Protein AF-A0A4V2NHD1-F1 (afdb_monomer)

Structure (mmCIF, N/CA/C/O backbone):
data_AF-A0A4V2NHD1-F1
#
_entry.id   AF-A0A4V2NHD1-F1
#
loop_
_atom_site.group_PDB
_atom_site.i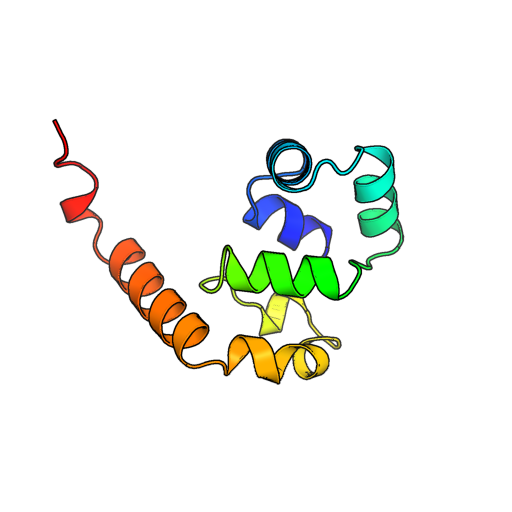d
_atom_site.type_symbol
_atom_site.label_atom_id
_atom_site.label_alt_id
_atom_site.label_comp_id
_atom_site.label_asym_id
_atom_site.label_entity_id
_atom_site.label_seq_id
_atom_site.pdbx_PDB_ins_code
_atom_site.Cartn_x
_atom_site.Cartn_y
_atom_site.Cartn_z
_atom_site.occupancy
_atom_site.B_iso_or_equiv
_atom_site.auth_seq_id
_atom_site.auth_comp_id
_atom_site.auth_asym_id
_atom_site.auth_atom_id
_atom_site.pdbx_PDB_model_num
ATOM 1 N N . MET A 1 1 ? -2.124 -11.207 -5.284 1.00 93.50 1 MET A N 1
ATOM 2 C CA . MET A 1 1 ? -1.986 -9.747 -5.056 1.00 93.50 1 MET A CA 1
ATOM 3 C C . MET A 1 1 ? -2.172 -8.980 -6.363 1.00 93.50 1 MET A C 1
ATOM 5 O O . MET A 1 1 ? -1.776 -9.485 -7.407 1.00 93.50 1 MET A O 1
ATOM 9 N N . LYS A 1 2 ? -2.769 -7.784 -6.312 1.00 97.12 2 LYS A N 1
AT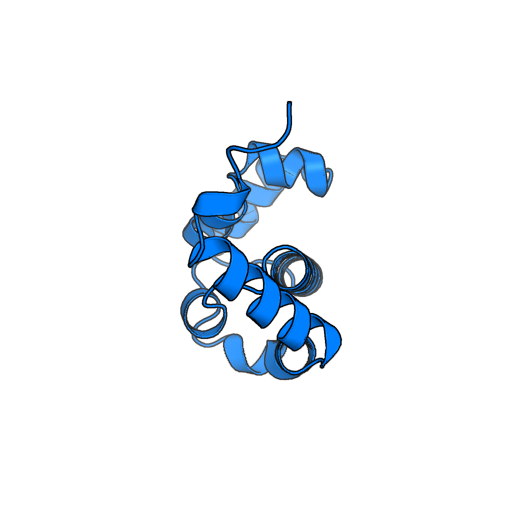OM 10 C CA . LYS A 1 2 ? -3.064 -6.913 -7.465 1.00 97.12 2 LYS A CA 1
ATOM 11 C C . LYS A 1 2 ? -2.208 -5.642 -7.417 1.00 97.12 2 LYS A C 1
ATOM 13 O O . LYS A 1 2 ? -2.693 -4.567 -7.084 1.00 97.12 2 LYS A O 1
ATOM 18 N N . VAL A 1 3 ? -0.907 -5.760 -7.697 1.00 97.69 3 VAL A N 1
ATOM 19 C CA . VAL A 1 3 ? 0.070 -4.681 -7.423 1.00 97.69 3 VAL A CA 1
ATOM 20 C C . VAL A 1 3 ? -0.219 -3.379 -8.171 1.00 97.69 3 VAL A C 1
ATOM 22 O O . VAL A 1 3 ? -0.134 -2.309 -7.574 1.00 97.69 3 VAL A O 1
ATOM 25 N N . LEU A 1 4 ? -0.570 -3.453 -9.457 1.00 97.69 4 LEU A N 1
ATOM 26 C CA . LEU A 1 4 ? -0.881 -2.252 -10.239 1.00 97.69 4 LEU A CA 1
ATOM 27 C C . LEU A 1 4 ? -2.108 -1.522 -9.685 1.00 97.69 4 LEU A C 1
ATOM 29 O O . LEU A 1 4 ? -2.064 -0.312 -9.511 1.00 97.69 4 LEU A O 1
ATOM 33 N N . GLU A 1 5 ? -3.156 -2.263 -9.331 1.00 98.12 5 GLU A N 1
ATOM 34 C CA . GLU A 1 5 ? -4.373 -1.697 -8.747 1.00 98.12 5 GLU A CA 1
ATOM 35 C C . GLU A 1 5 ? -4.108 -1.068 -7.375 1.00 98.12 5 GLU A C 1
ATOM 37 O O . GLU A 1 5 ? -4.569 0.039 -7.107 1.00 98.12 5 GLU A O 1
ATOM 42 N N . ILE A 1 6 ? -3.284 -1.712 -6.538 1.00 98.00 6 ILE A N 1
ATOM 43 C CA . ILE A 1 6 ? -2.816 -1.121 -5.277 1.00 98.00 6 ILE A CA 1
ATOM 44 C C . ILE A 1 6 ? -2.124 0.219 -5.548 1.00 98.00 6 ILE A C 1
ATOM 46 O O . ILE A 1 6 ? -2.401 1.193 -4.856 1.00 98.00 6 ILE A O 1
ATOM 50 N N 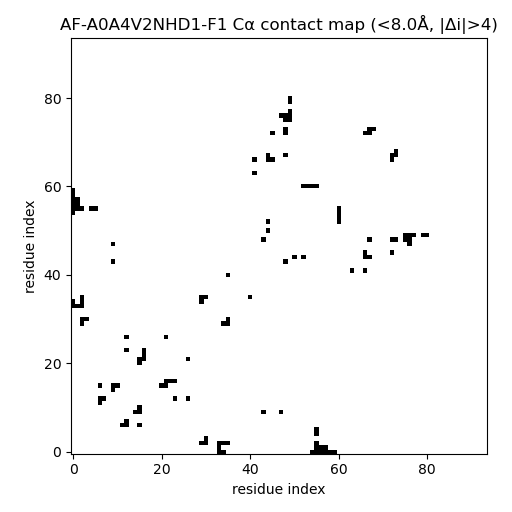. PHE A 1 7 ? -1.241 0.301 -6.548 1.00 97.88 7 PHE A N 1
ATOM 51 C CA . PHE A 1 7 ? -0.541 1.551 -6.845 1.00 97.88 7 PHE A CA 1
ATOM 52 C C . PHE A 1 7 ? -1.479 2.669 -7.287 1.00 97.88 7 PHE A C 1
ATOM 54 O O . PHE A 1 7 ? -1.335 3.787 -6.797 1.00 97.88 7 PHE A O 1
ATOM 61 N N . GLU A 1 8 ? -2.446 2.375 -8.154 1.00 97.94 8 GLU A N 1
ATOM 62 C CA . GLU A 1 8 ? -3.439 3.361 -8.586 1.00 97.94 8 GLU A CA 1
ATOM 63 C C . GLU A 1 8 ? -4.295 3.847 -7.410 1.00 97.94 8 GLU A C 1
ATOM 65 O O . GLU A 1 8 ? -4.392 5.051 -7.171 1.00 97.94 8 GLU A O 1
ATOM 70 N N . LEU A 1 9 ? -4.820 2.930 -6.590 1.00 97.31 9 LEU A N 1
ATOM 71 C CA . LEU A 1 9 ? -5.646 3.275 -5.427 1.00 97.31 9 LEU A CA 1
ATOM 72 C C . LEU A 1 9 ? -4.882 4.073 -4.363 1.00 97.31 9 LEU A C 1
ATOM 74 O O . LEU A 1 9 ? -5.471 4.912 -3.679 1.00 97.31 9 LEU A O 1
ATOM 78 N N . MET A 1 10 ? -3.569 3.867 -4.245 1.00 96.38 10 MET A N 1
ATOM 79 C CA . MET A 1 10 ? -2.704 4.658 -3.368 1.00 96.38 10 MET A CA 1
ATOM 80 C C . MET A 1 10 ? -2.459 6.091 -3.870 1.00 96.38 10 MET A C 1
ATOM 82 O O . MET A 1 10 ? -1.905 6.880 -3.113 1.00 96.38 10 MET A O 1
ATOM 86 N N . GLY A 1 11 ? -2.876 6.452 -5.089 1.00 95.44 11 GLY A N 1
ATOM 87 C CA . GLY A 1 11 ? -2.632 7.768 -5.701 1.00 95.44 11 GLY A CA 1
ATOM 88 C C . GLY A 1 11 ? -1.600 7.749 -6.836 1.00 95.44 11 GLY A C 1
ATOM 89 O O . GLY A 1 11 ? -1.076 8.795 -7.223 1.00 95.44 11 GLY A O 1
ATOM 90 N N . GLY A 1 12 ? -1.278 6.562 -7.353 1.00 96.56 12 GLY A N 1
ATOM 91 C CA . GLY A 1 12 ? -0.354 6.351 -8.459 1.00 96.56 12 GLY A CA 1
ATOM 92 C C . GLY A 1 12 ? 1.119 6.300 -8.045 1.00 96.56 12 GLY A C 1
ATOM 93 O O . GLY A 1 12 ? 1.527 6.647 -6.931 1.00 96.56 12 GLY A O 1
ATOM 94 N N . ARG A 1 13 ? 1.967 5.887 -8.995 1.00 96.31 13 ARG A N 1
ATOM 95 C CA . ARG A 1 13 ? 3.422 5.769 -8.786 1.00 96.31 13 ARG A CA 1
ATOM 96 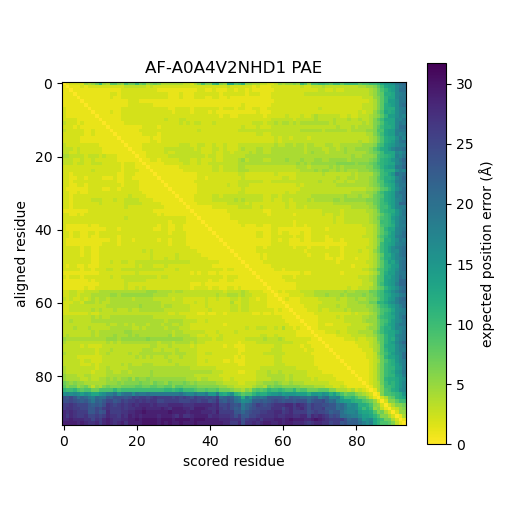C C . ARG A 1 13 ? 4.078 7.075 -8.312 1.00 96.31 13 ARG A C 1
ATOM 98 O O . ARG A 1 13 ? 4.848 6.990 -7.360 1.00 96.31 13 ARG A O 1
ATOM 105 N N . PRO A 1 14 ? 3.782 8.271 -8.869 1.00 96.62 14 PRO A N 1
ATOM 106 C CA . PRO A 1 14 ? 4.419 9.510 -8.413 1.00 96.62 14 PRO A CA 1
ATOM 107 C C . PRO A 1 14 ? 4.124 9.838 -6.946 1.00 96.62 14 PRO A C 1
ATOM 109 O O . PRO A 1 14 ? 4.985 10.357 -6.237 1.00 96.62 14 PRO A O 1
ATOM 112 N N . TYR A 1 15 ? 2.916 9.530 -6.470 1.00 96.31 15 TYR A N 1
ATOM 113 C CA . TYR A 1 15 ? 2.568 9.711 -5.065 1.00 96.31 15 TYR A CA 1
ATOM 114 C C . TYR A 1 15 ? 3.342 8.739 -4.173 1.00 96.31 15 TYR A C 1
ATOM 116 O O . TYR A 1 15 ? 3.975 9.167 -3.211 1.00 96.31 15 TYR A O 1
ATOM 124 N N . ILE A 1 16 ? 3.378 7.454 -4.540 1.00 96.94 16 ILE A N 1
ATOM 125 C CA . ILE A 1 16 ? 4.129 6.440 -3.789 1.00 96.94 16 ILE A CA 1
ATOM 126 C C . ILE A 1 16 ? 5.614 6.797 -3.722 1.00 96.94 16 ILE A C 1
ATOM 128 O O . ILE A 1 16 ? 6.208 6.696 -2.652 1.00 96.94 16 ILE A O 1
ATOM 132 N N . MET A 1 17 ? 6.216 7.247 -4.825 1.00 97.06 17 MET A N 1
ATOM 133 C CA . MET A 1 17 ? 7.619 7.670 -4.842 1.00 97.06 17 MET A CA 1
ATOM 134 C C . MET A 1 17 ? 7.870 8.815 -3.855 1.00 97.06 17 MET A C 1
ATOM 136 O O . MET A 1 17 ? 8.790 8.721 -3.053 1.00 97.06 17 MET A O 1
ATOM 140 N N . ARG A 1 18 ? 7.018 9.851 -3.839 1.00 95.88 18 ARG A N 1
ATOM 141 C CA . ARG A 1 18 ? 7.138 10.965 -2.877 1.00 95.88 18 ARG A CA 1
ATOM 142 C C . ARG A 1 18 ? 6.988 10.519 -1.423 1.00 95.88 18 ARG A C 1
ATOM 144 O O . ARG A 1 18 ? 7.660 11.050 -0.551 1.00 95.88 18 ARG A O 1
ATOM 151 N N . LEU A 1 19 ? 6.105 9.558 -1.170 1.00 94.12 19 LEU A N 1
ATOM 152 C CA . LEU A 1 19 ? 5.817 9.042 0.166 1.00 94.12 19 LEU A CA 1
ATOM 153 C C . LEU A 1 19 ? 6.929 8.133 0.716 1.00 94.12 19 LEU A C 1
ATOM 155 O O . LEU A 1 19 ? 7.138 8.074 1.923 1.00 94.12 19 LEU A O 1
ATOM 159 N N . THR A 1 20 ? 7.587 7.370 -0.157 1.00 93.38 20 THR A N 1
ATOM 160 C CA . THR A 1 20 ? 8.452 6.240 0.233 1.00 93.38 20 THR A CA 1
ATOM 161 C C . THR A 1 20 ? 9.915 6.408 -0.165 1.00 93.38 20 THR A C 1
ATOM 163 O O . THR A 1 20 ? 10.730 5.557 0.182 1.00 93.38 20 THR A O 1
ATOM 166 N N . ASP A 1 21 ? 10.230 7.454 -0.932 1.00 94.75 21 ASP A N 1
ATOM 167 C CA . ASP A 1 21 ? 11.522 7.685 -1.593 1.00 94.75 21 ASP A CA 1
ATOM 168 C C . ASP A 1 21 ? 11.981 6.514 -2.493 1.00 94.75 21 ASP A C 1
ATOM 170 O O . ASP A 1 21 ? 13.147 6.359 -2.857 1.00 94.75 21 ASP A O 1
ATOM 174 N N . LEU A 1 22 ? 11.045 5.642 -2.887 1.00 94.88 22 LEU A N 1
ATOM 175 C CA . LEU A 1 22 ? 11.328 4.557 -3.815 1.00 94.88 22 LEU A CA 1
ATOM 176 C C . LEU A 1 22 ? 11.548 5.110 -5.221 1.00 94.88 22 LEU A C 1
ATOM 178 O O . LEU A 1 22 ? 10.761 5.896 -5.744 1.00 94.88 22 LEU A O 1
ATOM 182 N N . GLN A 1 23 ? 12.576 4.605 -5.894 1.00 96.81 23 GLN A N 1
ATOM 183 C CA . GLN A 1 23 ? 12.812 4.914 -7.300 1.00 96.81 23 GLN A CA 1
ATOM 184 C C . GLN A 1 23 ? 11.791 4.219 -8.214 1.00 96.81 23 GLN A C 1
ATOM 186 O O . GLN A 1 23 ? 11.340 3.101 -7.944 1.00 96.81 23 GLN A O 1
ATOM 191 N N . ALA A 1 24 ? 11.506 4.825 -9.371 1.00 96.12 24 ALA A N 1
ATOM 192 C CA . ALA A 1 24 ? 10.574 4.280 -10.362 1.00 96.12 24 ALA A CA 1
ATOM 193 C C . ALA A 1 24 ? 10.932 2.845 -10.797 1.00 96.12 24 ALA A C 1
ATOM 195 O O . ALA A 1 24 ? 10.049 1.998 -10.926 1.00 96.12 24 ALA A O 1
ATOM 196 N N . ALA A 1 25 ? 12.227 2.539 -10.947 1.00 97.12 25 ALA A N 1
ATOM 197 C CA . ALA A 1 25 ? 12.706 1.197 -11.282 1.00 97.12 25 ALA A CA 1
ATOM 198 C C . ALA A 1 25 ? 12.280 0.145 -10.244 1.00 97.12 25 ALA A C 1
ATOM 200 O O . ALA A 1 25 ? 11.922 -0.980 -10.596 1.00 97.12 25 ALA A O 1
ATOM 201 N N . ARG A 1 26 ? 12.259 0.517 -8.958 1.00 97.19 26 ARG A N 1
ATOM 202 C CA . ARG A 1 26 ? 11.864 -0.374 -7.866 1.00 97.19 26 ARG A CA 1
ATOM 203 C C . ARG A 1 26 ? 10.364 -0.665 -7.892 1.00 97.19 26 ARG A C 1
ATOM 205 O O . ARG A 1 26 ? 9.984 -1.820 -7.714 1.00 97.19 26 ARG A O 1
ATOM 212 N N . LEU A 1 27 ? 9.532 0.337 -8.177 1.00 96.88 27 LEU A N 1
ATOM 213 C CA . LEU A 1 27 ? 8.087 0.149 -8.358 1.00 96.88 27 LEU A CA 1
ATOM 214 C C . LEU A 1 27 ? 7.773 -0.682 -9.607 1.00 96.88 27 LEU A C 1
ATOM 216 O O . LEU A 1 27 ? 6.936 -1.580 -9.550 1.00 96.88 27 LEU A O 1
ATOM 220 N N . SER A 1 28 ? 8.486 -0.449 -10.712 1.00 97.38 28 SER A N 1
ATOM 221 C CA . SER A 1 28 ? 8.371 -1.277 -11.917 1.00 97.38 28 SER A CA 1
ATOM 222 C C . SER A 1 28 ? 8.714 -2.737 -11.627 1.00 97.38 28 SER A C 1
ATOM 224 O O . SER A 1 28 ? 7.966 -3.624 -12.021 1.00 97.38 28 SER A O 1
ATOM 226 N N . LEU A 1 29 ? 9.780 -3.002 -10.864 1.00 97.81 29 LEU A N 1
ATOM 227 C CA . LEU A 1 29 ? 10.143 -4.361 -10.464 1.00 97.81 29 LEU A CA 1
ATOM 228 C C . LEU A 1 29 ? 9.054 -5.034 -9.612 1.00 97.81 29 LEU A C 1
ATOM 230 O O . LEU A 1 29 ? 8.763 -6.208 -9.829 1.00 97.81 29 LEU A O 1
ATOM 234 N N . MET A 1 30 ? 8.453 -4.310 -8.661 1.00 97.44 30 MET A N 1
ATOM 235 C CA . MET A 1 30 ? 7.342 -4.826 -7.845 1.00 97.44 30 MET A CA 1
ATOM 236 C C . MET A 1 30 ? 6.132 -5.191 -8.708 1.00 97.44 30 MET A C 1
ATOM 238 O O . MET A 1 30 ? 5.551 -6.260 -8.528 1.00 97.44 30 MET A O 1
ATOM 242 N N . ALA A 1 31 ? 5.785 -4.329 -9.668 1.00 96.88 31 ALA A N 1
ATOM 243 C CA . ALA A 1 31 ? 4.686 -4.566 -10.596 1.00 96.88 31 ALA A CA 1
ATOM 244 C C . ALA A 1 31 ? 4.948 -5.786 -11.489 1.00 96.88 31 ALA A C 1
ATOM 246 O O . ALA A 1 31 ? 4.109 -6.679 -11.557 1.00 96.88 31 ALA A O 1
ATOM 247 N N . THR A 1 32 ? 6.132 -5.877 -12.103 1.00 97.19 32 THR A N 1
ATOM 248 C CA . THR A 1 32 ? 6.503 -7.007 -12.970 1.00 97.19 32 THR A CA 1
ATOM 249 C C . THR A 1 32 ? 6.549 -8.330 -12.207 1.00 97.19 32 THR A C 1
AT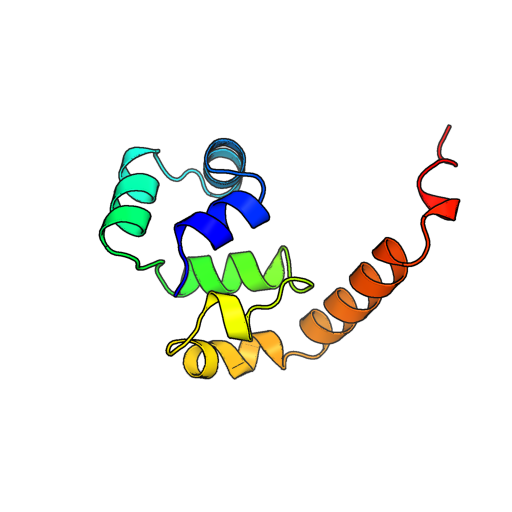OM 251 O O . THR A 1 32 ? 6.132 -9.356 -12.732 1.00 97.19 32 THR A O 1
ATOM 254 N N . LYS A 1 33 ? 7.029 -8.326 -10.957 1.00 96.62 33 LYS A N 1
ATOM 255 C CA . LYS A 1 33 ? 7.057 -9.526 -10.103 1.00 96.62 33 LYS A CA 1
ATOM 256 C C . LYS A 1 33 ? 5.722 -9.828 -9.421 1.00 96.62 33 LYS A C 1
ATOM 258 O O . LYS A 1 33 ? 5.641 -10.807 -8.686 1.00 96.62 33 LYS A O 1
ATOM 263 N N . ASN A 1 34 ? 4.715 -8.977 -9.617 1.00 95.88 34 ASN A N 1
ATOM 264 C CA . ASN A 1 34 ? 3.446 -8.995 -8.898 1.00 95.88 34 ASN A CA 1
ATOM 265 C C . ASN A 1 34 ? 3.617 -9.175 -7.374 1.00 95.88 34 ASN A C 1
ATOM 267 O O . ASN A 1 34 ? 2.890 -9.930 -6.727 1.00 95.88 34 ASN A O 1
ATOM 271 N N . HIS A 1 35 ? 4.620 -8.501 -6.806 1.00 96.44 35 HIS A N 1
ATOM 272 C CA . HIS A 1 35 ? 4.996 -8.648 -5.406 1.00 96.44 35 HIS A CA 1
ATOM 273 C C . HIS A 1 35 ? 5.432 -7.317 -4.791 1.00 96.44 35 HIS A C 1
ATOM 275 O O . HIS A 1 35 ? 6.378 -6.678 -5.259 1.00 96.44 35 HIS A O 1
ATOM 281 N N . ILE A 1 36 ? 4.785 -6.944 -3.686 1.00 97.19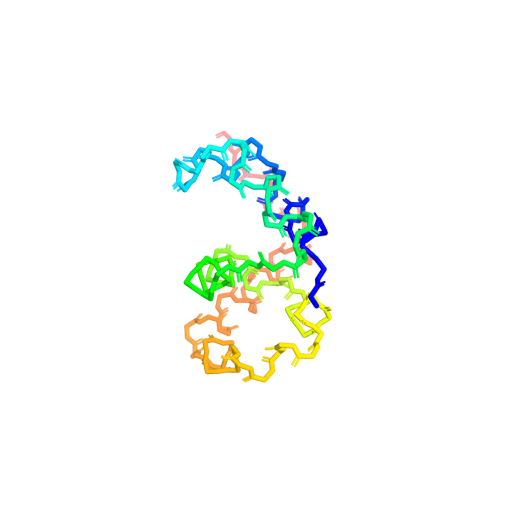 36 ILE A N 1
ATOM 282 C CA . ILE A 1 36 ? 5.183 -5.828 -2.826 1.00 97.19 36 ILE A CA 1
ATOM 283 C C . ILE A 1 36 ? 5.774 -6.413 -1.531 1.00 97.19 36 ILE A C 1
ATOM 285 O O . ILE A 1 36 ? 5.122 -7.240 -0.890 1.00 97.19 36 ILE A O 1
ATOM 289 N N . PRO A 1 37 ? 6.974 -5.982 -1.100 1.00 96.69 37 PRO A N 1
ATOM 290 C CA . PRO A 1 37 ? 7.535 -6.384 0.185 1.00 96.69 37 PRO A CA 1
ATOM 291 C C . PRO A 1 37 ? 6.591 -6.079 1.355 1.00 96.69 37 PRO A C 1
ATOM 293 O O . PRO A 1 37 ? 6.004 -5.000 1.426 1.00 96.69 37 PRO A O 1
ATOM 296 N N . SER A 1 38 ? 6.494 -6.999 2.316 1.00 96.75 38 SER A N 1
ATOM 297 C CA . SER A 1 38 ? 5.478 -6.958 3.378 1.00 96.75 38 SER A CA 1
ATOM 298 C C . SER A 1 38 ? 5.457 -5.670 4.207 1.00 96.75 38 SER A C 1
ATOM 300 O O . SER A 1 38 ? 4.393 -5.258 4.659 1.00 96.75 38 SER A O 1
ATOM 302 N N . HIS A 1 39 ? 6.603 -5.015 4.411 1.00 96.12 39 HIS A N 1
ATOM 303 C CA . HIS A 1 39 ? 6.657 -3.740 5.137 1.00 96.12 39 HIS A CA 1
ATOM 304 C C . HIS A 1 39 ? 5.933 -2.614 4.383 1.00 96.12 39 HIS A C 1
ATOM 306 O O . HIS A 1 39 ? 5.200 -1.851 5.007 1.00 96.12 39 HIS A O 1
ATOM 312 N N . TRP A 1 40 ? 6.048 -2.560 3.052 1.00 97.25 40 TRP A N 1
ATOM 313 C CA . TRP A 1 40 ? 5.306 -1.596 2.236 1.00 97.25 40 TRP A CA 1
ATOM 314 C C . TRP A 1 40 ? 3.813 -1.908 2.207 1.00 97.25 40 TRP A C 1
ATOM 316 O O . TRP A 1 40 ? 3.007 -0.995 2.320 1.00 97.25 40 TRP A O 1
ATOM 326 N N . VAL A 1 41 ? 3.432 -3.189 2.151 1.00 97.62 41 VAL A N 1
ATOM 327 C CA . VAL A 1 41 ? 2.017 -3.585 2.252 1.00 97.62 41 VAL A CA 1
ATOM 328 C C . VAL A 1 41 ? 1.412 -3.120 3.578 1.00 97.62 41 VAL A C 1
ATOM 330 O O . VAL A 1 41 ? 0.334 -2.534 3.589 1.00 97.62 41 VAL A O 1
ATOM 333 N N . ARG A 1 42 ? 2.118 -3.326 4.698 1.00 97.38 42 ARG A N 1
ATOM 334 C CA . ARG A 1 42 ? 1.676 -2.855 6.020 1.00 97.38 42 ARG A CA 1
ATOM 335 C C . ARG A 1 42 ? 1.525 -1.335 6.063 1.00 97.38 42 ARG A C 1
ATOM 337 O O . ARG A 1 42 ? 0.517 -0.852 6.571 1.00 97.38 42 ARG A O 1
ATOM 344 N N . LEU A 1 43 ? 2.482 -0.596 5.498 1.00 96.25 43 LEU A N 1
ATOM 345 C CA . LEU A 1 43 ? 2.384 0.858 5.390 1.00 96.25 43 LEU A CA 1
ATOM 346 C C . LEU A 1 43 ? 1.155 1.277 4.572 1.00 96.25 43 LEU A C 1
ATOM 348 O O . LEU A 1 43 ? 0.396 2.133 5.009 1.00 96.25 43 LEU A O 1
ATOM 352 N N . PHE A 1 44 ? 0.929 0.664 3.410 1.00 97.44 44 PHE A N 1
ATOM 353 C CA . PHE A 1 44 ? -0.208 1.006 2.556 1.00 97.44 44 PHE A CA 1
ATOM 354 C C . PHE A 1 44 ? -1.550 0.702 3.231 1.00 97.44 44 PHE A C 1
ATOM 356 O O . PHE A 1 44 ? -2.447 1.541 3.178 1.00 97.44 44 PHE A O 1
ATOM 363 N N . ILE A 1 45 ? -1.661 -0.423 3.950 1.00 97.38 45 ILE A N 1
ATOM 364 C CA . ILE A 1 45 ? -2.838 -0.731 4.778 1.00 97.38 45 ILE A CA 1
ATOM 365 C C . ILE A 1 45 ? -3.061 0.358 5.826 1.00 97.38 45 ILE A C 1
ATOM 367 O O . ILE A 1 45 ? -4.186 0.815 5.988 1.00 97.38 45 ILE A O 1
ATOM 371 N N . ALA A 1 46 ? -2.009 0.793 6.521 1.00 96.25 46 ALA A N 1
ATOM 372 C CA . ALA A 1 46 ? -2.130 1.839 7.533 1.00 96.25 46 ALA A CA 1
ATOM 373 C C . ALA A 1 46 ? -2.536 3.197 6.938 1.00 96.25 46 ALA A C 1
ATOM 375 O O . ALA A 1 46 ? -3.274 3.953 7.566 1.00 96.25 46 ALA A O 1
ATOM 376 N N . LEU A 1 47 ? -2.078 3.502 5.723 1.00 95.19 47 LEU A N 1
ATOM 377 C CA . LEU A 1 47 ? -2.358 4.768 5.052 1.00 95.19 47 LEU A CA 1
ATOM 378 C C . LEU A 1 47 ? -3.727 4.832 4.395 1.00 95.19 47 LEU A C 1
ATOM 380 O O . LEU A 1 47 ? -4.279 5.926 4.310 1.00 95.19 47 LEU A O 1
ATOM 384 N N . ARG A 1 48 ? -4.251 3.710 3.897 1.00 96.06 48 ARG A N 1
ATOM 385 C CA . ARG A 1 48 ? -5.547 3.612 3.207 1.00 96.06 48 ARG A CA 1
ATOM 386 C C . ARG A 1 48 ? -6.325 2.387 3.710 1.00 96.06 48 ARG A C 1
ATOM 388 O O . ARG A 1 48 ? -6.586 1.459 2.939 1.00 96.06 48 ARG A O 1
ATOM 395 N N . PRO A 1 49 ? -6.671 2.320 5.008 1.00 96.81 49 PRO A N 1
ATOM 396 C CA . PRO A 1 49 ? -7.321 1.147 5.587 1.00 96.81 49 PRO A CA 1
ATOM 397 C C . PRO A 1 49 ? -8.740 0.918 5.052 1.00 96.81 49 PRO A C 1
ATOM 399 O O . PRO A 1 49 ? -9.271 -0.181 5.192 1.00 96.81 49 PRO A O 1
ATOM 402 N N . GLU A 1 50 ? -9.343 1.926 4.419 1.00 95.88 50 GLU A N 1
ATOM 403 C CA . GLU A 1 50 ? -10.657 1.860 3.781 1.00 95.88 50 GLU A CA 1
ATOM 404 C C . GLU A 1 50 ? -10.720 0.996 2.514 1.00 95.88 50 GLU A C 1
ATOM 406 O O . GLU A 1 50 ? -11.803 0.533 2.159 1.00 95.88 50 GLU A O 1
ATOM 411 N N . LEU A 1 51 ? -9.586 0.712 1.864 1.00 96.25 51 LEU A N 1
ATOM 412 C CA . LEU A 1 51 ? -9.552 -0.137 0.670 1.00 96.25 51 LEU A CA 1
ATOM 413 C C . LEU A 1 51 ? -9.913 -1.600 0.987 1.00 96.25 51 LEU A C 1
ATOM 415 O O . LEU A 1 51 ? -9.686 -2.099 2.095 1.00 96.25 51 LEU A O 1
ATOM 419 N N . ASP A 1 52 ? -10.413 -2.334 -0.014 1.00 96.00 52 ASP A N 1
ATOM 420 C CA . ASP A 1 52 ? -10.657 -3.774 0.121 1.00 96.00 52 ASP A CA 1
ATOM 421 C C . ASP A 1 52 ? -9.356 -4.583 0.024 1.00 96.00 52 ASP A C 1
ATOM 423 O O . ASP A 1 52 ? -9.026 -5.226 -0.975 1.00 96.00 52 ASP A O 1
ATOM 427 N N . TRP A 1 53 ? -8.607 -4.578 1.122 1.00 96.56 53 TRP A N 1
ATOM 428 C CA . TRP A 1 53 ? -7.358 -5.320 1.243 1.00 96.56 53 TRP A CA 1
ATOM 429 C C . TRP A 1 53 ? -7.524 -6.838 1.122 1.00 96.56 53 TRP A C 1
ATOM 431 O O . TRP A 1 53 ? -6.547 -7.512 0.810 1.00 96.56 53 TRP A O 1
ATOM 441 N N . THR A 1 54 ? -8.720 -7.402 1.336 1.00 95.75 54 THR A N 1
ATOM 442 C CA . THR A 1 54 ? -8.933 -8.843 1.103 1.00 95.75 54 THR A CA 1
ATOM 443 C C . THR A 1 54 ? -8.816 -9.140 -0.382 1.00 95.75 54 THR A C 1
ATOM 445 O O . THR A 1 54 ? -8.060 -10.024 -0.778 1.00 95.75 54 THR A O 1
ATOM 448 N N . TYR A 1 55 ? -9.511 -8.348 -1.194 1.00 96.62 55 TYR A N 1
ATOM 449 C CA . TYR A 1 55 ? -9.492 -8.458 -2.644 1.00 96.62 55 TYR A CA 1
ATOM 450 C C . TYR A 1 55 ? -8.122 -8.091 -3.240 1.00 96.62 55 TYR A C 1
ATOM 452 O O . TYR A 1 55 ? -7.606 -8.803 -4.103 1.00 96.62 55 TYR A O 1
ATOM 460 N N . LEU A 1 56 ? -7.489 -7.017 -2.754 1.00 97.44 56 LEU A N 1
ATOM 461 C CA . LEU A 1 56 ? -6.202 -6.545 -3.281 1.00 97.44 56 LEU A CA 1
ATOM 462 C C . LEU A 1 56 ? -5.043 -7.512 -2.991 1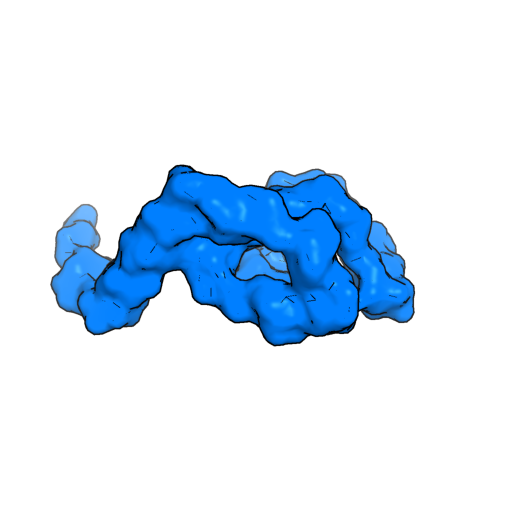.00 97.44 56 LEU A C 1
ATOM 464 O O . LEU A 1 56 ? -4.140 -7.677 -3.821 1.00 97.44 56 LEU A O 1
ATOM 468 N N . LEU A 1 57 ? -5.046 -8.155 -1.821 1.00 96.69 57 LEU A N 1
ATOM 469 C CA . LEU A 1 57 ? -3.984 -9.079 -1.413 1.00 96.69 57 LEU A CA 1
ATOM 470 C C . LEU A 1 57 ? -4.220 -10.501 -1.926 1.00 96.69 57 LEU A C 1
ATOM 472 O O . LEU A 1 57 ? -3.240 -11.208 -2.175 1.00 96.69 57 LEU A O 1
ATOM 476 N N . ASP A 1 58 ? -5.476 -10.881 -2.181 1.00 93.88 58 ASP A N 1
ATOM 477 C CA . ASP A 1 58 ? -5.851 -12.196 -2.708 1.00 93.88 58 ASP A CA 1
ATOM 478 C C . ASP A 1 58 ? -5.303 -13.314 -1.791 1.00 93.88 58 ASP A C 1
ATOM 480 O O . ASP A 1 58 ? -5.493 -13.250 -0.571 1.00 93.88 58 ASP A O 1
ATOM 484 N N . SER A 1 59 ? -4.550 -14.285 -2.315 1.00 93.94 59 SER A N 1
ATOM 485 C CA . SER A 1 59 ? -3.930 -15.366 -1.536 1.00 93.94 59 SER A CA 1
ATOM 486 C C . SER A 1 59 ? -3.009 -14.895 -0.399 1.00 93.94 59 SER A C 1
ATOM 488 O O . SER A 1 59 ? -2.765 -15.645 0.543 1.00 93.94 59 SER A O 1
ATOM 490 N N . ASP A 1 60 ? -2.486 -13.665 -0.460 1.00 94.12 60 ASP A N 1
ATOM 491 C CA . ASP A 1 60 ? -1.631 -13.102 0.591 1.00 94.12 60 ASP A CA 1
ATOM 492 C C . ASP A 1 60 ? -2.421 -12.467 1.746 1.00 94.12 60 ASP A C 1
ATOM 494 O O . ASP A 1 60 ? -1.827 -12.142 2.774 1.00 94.12 60 ASP A O 1
ATOM 498 N N . SER A 1 61 ? -3.745 -12.311 1.620 1.00 93.75 61 SER A N 1
ATOM 499 C CA . SER A 1 61 ? -4.606 -11.663 2.622 1.00 93.75 61 SER A CA 1
ATOM 500 C C . SER A 1 61 ? -4.396 -12.180 4.060 1.00 93.75 61 SER A C 1
ATOM 502 O O . SER A 1 61 ? -4.225 -11.344 4.956 1.00 93.75 61 SER A O 1
ATOM 504 N N . PRO A 1 62 ? -4.300 -13.505 4.323 1.00 95.69 62 PRO A N 1
ATOM 505 C CA . PRO A 1 62 ? -4.089 -14.017 5.680 1.00 95.69 62 PRO A CA 1
ATOM 506 C C . PRO A 1 62 ? -2.806 -13.505 6.351 1.00 95.69 62 PRO A C 1
ATOM 508 O O . PRO A 1 62 ? -2.788 -13.304 7.563 1.00 95.69 62 PRO A O 1
ATOM 511 N N . LYS A 1 63 ? -1.749 -13.211 5.579 1.00 95.44 63 LYS A N 1
ATOM 512 C CA . LYS A 1 63 ? -0.451 -12.734 6.100 1.00 95.44 63 LYS A CA 1
ATOM 513 C C . LYS A 1 63 ? -0.534 -11.351 6.753 1.00 95.44 63 LYS A C 1
ATOM 515 O O . LYS A 1 63 ? 0.366 -10.961 7.494 1.00 95.44 63 LYS A O 1
ATOM 520 N N . PHE A 1 64 ? -1.589 -10.598 6.450 1.00 96.19 64 PHE A N 1
ATOM 521 C CA . PHE A 1 64 ? -1.791 -9.224 6.905 1.00 96.19 64 PHE A CA 1
ATOM 522 C C . PHE A 1 64 ? -3.059 -9.077 7.755 1.00 96.19 64 PHE A C 1
ATOM 524 O O . PHE A 1 64 ? -3.545 -7.965 7.959 1.00 96.19 64 PHE A O 1
ATOM 531 N N . MET A 1 65 ? -3.600 -10.187 8.267 1.00 94.19 65 MET A N 1
ATOM 532 C CA . MET A 1 65 ? -4.798 -10.170 9.104 1.00 94.19 65 MET A CA 1
ATOM 533 C C . MET A 1 65 ? -4.583 -9.367 10.392 1.00 94.19 65 MET A C 1
ATOM 535 O O . MET A 1 65 ? -5.443 -8.570 10.748 1.00 94.19 65 MET A O 1
ATOM 539 N N . GLU A 1 66 ? -3.424 -9.499 11.042 1.00 95.06 66 GLU A N 1
ATOM 540 C CA . GLU A 1 66 ? -3.133 -8.823 12.316 1.00 95.06 66 GLU A CA 1
ATOM 541 C C . GLU A 1 66 ? -3.214 -7.294 12.217 1.00 95.06 66 GLU A C 1
ATOM 543 O O . GLU A 1 66 ? -3.880 -6.653 13.027 1.00 95.06 66 GLU A O 1
ATOM 548 N N . ILE A 1 67 ? -2.593 -6.694 11.194 1.00 94.25 67 ILE A N 1
ATOM 549 C CA . ILE A 1 67 ? -2.634 -5.235 11.011 1.00 94.25 67 ILE A CA 1
ATOM 550 C C . ILE A 1 67 ? -4.041 -4.749 10.657 1.00 94.25 67 ILE A C 1
ATOM 552 O O . ILE A 1 67 ? -4.456 -3.684 11.097 1.00 94.25 67 ILE A O 1
ATOM 556 N N . ARG A 1 68 ? -4.804 -5.546 9.904 1.00 92.94 68 ARG A N 1
ATOM 557 C CA . ARG A 1 68 ? -6.188 -5.220 9.542 1.00 92.94 68 ARG A CA 1
ATOM 558 C C . ARG A 1 68 ? -7.166 -5.393 10.708 1.00 92.94 68 ARG A C 1
ATOM 560 O O . ARG A 1 68 ? -8.205 -4.741 10.717 1.00 92.94 68 ARG A O 1
ATOM 567 N N . ALA A 1 69 ? -6.849 -6.275 11.654 1.00 92.75 69 ALA A N 1
ATOM 568 C CA . ALA A 1 69 ? -7.620 -6.513 12.870 1.00 92.75 69 ALA A CA 1
ATOM 569 C C . ALA A 1 69 ? -7.236 -5.566 14.018 1.00 92.75 69 ALA A C 1
ATOM 571 O O . ALA A 1 69 ? -7.945 -5.510 15.023 1.00 92.75 69 ALA A O 1
ATOM 572 N N . ASN A 1 70 ? -6.139 -4.816 13.880 1.00 96.81 70 ASN A N 1
ATOM 573 C CA . ASN A 1 70 ? -5.739 -3.804 14.847 1.00 96.81 70 ASN A CA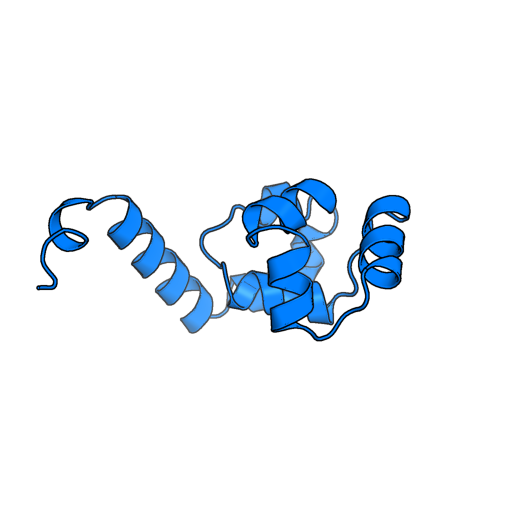 1
ATOM 574 C C . ASN A 1 70 ? -6.878 -2.791 15.069 1.00 96.81 70 ASN A C 1
ATOM 576 O O . ASN A 1 70 ? -7.436 -2.258 14.108 1.00 96.81 70 ASN A O 1
ATOM 580 N N . SER A 1 71 ? -7.218 -2.529 16.335 1.00 95.44 71 SER A N 1
ATOM 581 C CA . SER A 1 71 ? -8.369 -1.695 16.709 1.00 95.44 71 SER A CA 1
ATOM 582 C C . SER A 1 71 ? -8.287 -0.295 16.109 1.00 95.44 71 SER A C 1
ATOM 584 O O . SER A 1 71 ? -9.239 0.141 15.473 1.00 95.44 71 SER A O 1
ATOM 586 N N . PHE A 1 72 ? -7.127 0.356 16.206 1.00 95.94 72 PHE A N 1
ATOM 587 C CA . PHE A 1 72 ? -6.912 1.691 15.652 1.00 95.94 72 PHE A CA 1
ATOM 588 C C . PHE A 1 72 ? -7.118 1.724 14.131 1.00 95.94 72 PHE A C 1
ATOM 590 O O . PHE A 1 72 ? -7.816 2.592 13.613 1.00 95.94 72 PHE A O 1
ATOM 597 N N . ILE A 1 73 ? -6.567 0.743 13.409 1.00 96.25 73 ILE A N 1
ATOM 598 C CA . ILE A 1 73 ? -6.721 0.639 11.949 1.00 96.25 73 ILE A CA 1
ATOM 599 C C . ILE A 1 73 ? -8.183 0.401 11.556 1.00 96.25 73 ILE A C 1
ATOM 601 O O . ILE A 1 73 ? -8.678 0.997 10.597 1.00 96.25 73 ILE A O 1
ATOM 605 N N . ARG A 1 74 ? -8.893 -0.450 12.302 1.00 95.62 74 ARG A N 1
ATOM 606 C CA . ARG A 1 74 ? -10.314 -0.732 12.074 1.00 95.62 74 ARG A CA 1
ATOM 607 C C . ARG A 1 74 ? -11.187 0.497 12.330 1.00 95.62 74 ARG A C 1
ATOM 609 O O . ARG A 1 74 ? -12.095 0.767 11.545 1.00 95.62 74 ARG A O 1
ATOM 616 N N . ASP A 1 75 ? -10.905 1.236 13.394 1.00 96.25 75 ASP A N 1
ATOM 617 C CA . ASP A 1 75 ? -11.664 2.428 13.762 1.00 96.25 75 ASP A CA 1
ATOM 618 C C . ASP A 1 75 ? -11.421 3.557 12.746 1.00 96.25 75 ASP A C 1
ATOM 620 O O . ASP A 1 75 ? -12.380 4.180 12.283 1.00 96.25 75 ASP A O 1
ATOM 624 N N . LEU A 1 76 ? -10.172 3.732 12.291 1.00 95.69 76 LEU A N 1
ATOM 625 C CA . LEU A 1 76 ? -9.816 4.663 11.216 1.00 95.69 76 LEU A CA 1
ATOM 626 C C . LEU A 1 76 ? -10.497 4.303 9.888 1.00 95.69 76 LEU A C 1
ATOM 628 O O . LEU A 1 76 ? -11.031 5.180 9.208 1.00 95.69 76 LEU A O 1
ATOM 632 N N . ARG A 1 77 ? -10.535 3.013 9.527 1.00 95.56 77 ARG A N 1
ATOM 633 C CA . ARG A 1 77 ? -11.310 2.533 8.372 1.00 95.56 77 ARG A CA 1
ATOM 634 C C . ARG A 1 77 ? -12.775 2.940 8.488 1.00 95.56 77 ARG A C 1
ATOM 636 O O . ARG A 1 77 ? -13.330 3.482 7.538 1.00 95.56 77 ARG A O 1
ATOM 643 N N . ALA A 1 78 ? -13.404 2.664 9.629 1.00 94.88 78 ALA A N 1
ATOM 644 C CA . ALA A 1 78 ? -14.815 2.970 9.840 1.00 94.88 78 ALA A CA 1
ATOM 645 C C . ALA A 1 78 ? -15.085 4.480 9.768 1.00 94.88 78 ALA A C 1
ATOM 647 O O . ALA A 1 78 ? -16.094 4.890 9.203 1.00 94.88 78 ALA A O 1
ATOM 648 N N . GLN A 1 79 ? -14.180 5.305 10.298 1.00 94.88 79 GLN A N 1
ATOM 649 C CA . GLN A 1 79 ? -14.263 6.757 10.181 1.00 94.88 79 GLN A CA 1
ATOM 650 C C . GLN A 1 79 ? -14.225 7.218 8.719 1.00 94.88 79 GLN A C 1
ATOM 652 O O . GLN A 1 79 ? -15.143 7.910 8.291 1.00 94.88 79 GLN A O 1
ATOM 657 N N . ARG A 1 80 ? -13.229 6.789 7.938 1.00 93.81 80 ARG A N 1
ATOM 658 C CA . ARG A 1 80 ? -13.082 7.216 6.536 1.00 93.81 80 ARG A CA 1
ATOM 659 C C . ARG A 1 80 ? -14.211 6.741 5.632 1.00 93.81 80 ARG A C 1
ATOM 661 O O . ARG A 1 80 ? -14.617 7.465 4.733 1.00 93.81 80 ARG A O 1
ATOM 668 N N . MET A 1 81 ? -14.740 5.543 5.884 1.00 93.19 81 MET A N 1
ATOM 669 C CA . MET A 1 81 ? -15.927 5.055 5.177 1.00 93.19 81 MET A CA 1
ATOM 670 C C . MET A 1 81 ? -17.140 5.958 5.446 1.00 93.19 81 MET A C 1
ATOM 672 O O . MET A 1 81 ? -17.830 6.331 4.505 1.00 93.19 81 MET A O 1
ATOM 676 N N . ARG A 1 82 ? -17.352 6.389 6.700 1.00 93.00 82 ARG A N 1
ATOM 677 C CA . ARG A 1 82 ? -18.426 7.343 7.041 1.00 93.00 82 ARG A CA 1
ATOM 678 C C . ARG 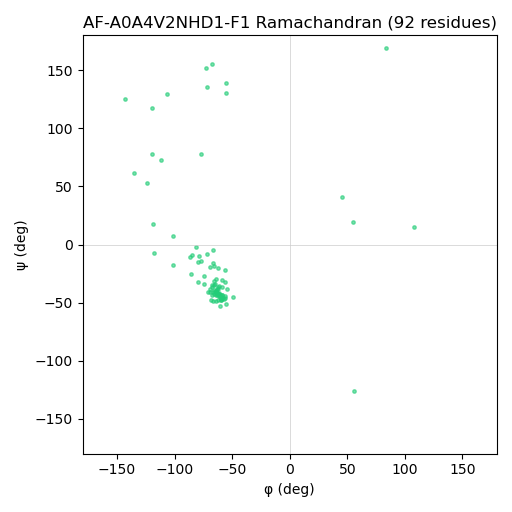A 1 82 ? -18.226 8.714 6.396 1.00 93.00 82 ARG A C 1
ATOM 680 O O . ARG A 1 82 ? -19.195 9.320 5.955 1.00 93.00 82 ARG A O 1
ATOM 687 N N . GLU A 1 83 ? -16.991 9.212 6.358 1.00 91.25 83 GLU A N 1
ATOM 688 C CA . GLU A 1 83 ? -16.657 10.484 5.699 1.00 91.25 83 GLU A CA 1
ATOM 689 C C . GLU A 1 83 ? -16.931 10.415 4.189 1.00 91.25 83 GLU A C 1
ATOM 691 O O . GLU A 1 83 ? -17.527 11.333 3.632 1.00 91.25 83 GLU A O 1
ATOM 696 N N . ALA A 1 84 ? -16.582 9.300 3.540 1.00 86.62 84 ALA A N 1
ATOM 697 C CA . ALA A 1 84 ? -16.860 9.076 2.122 1.00 86.62 84 ALA A CA 1
ATOM 698 C C . ALA A 1 84 ? -18.366 8.975 1.807 1.00 86.62 84 ALA A C 1
ATOM 700 O O . ALA A 1 84 ? -18.798 9.369 0.726 1.00 86.62 84 ALA A O 1
ATOM 701 N N . GLU A 1 85 ? -19.171 8.469 2.745 1.00 84.62 85 GLU A N 1
ATOM 702 C CA . GLU A 1 85 ? -20.632 8.366 2.619 1.00 84.62 85 GLU A CA 1
ATOM 703 C C . GLU A 1 85 ? -21.366 9.694 2.890 1.00 84.62 85 GLU A C 1
ATOM 705 O O . GLU A 1 85 ? -22.538 9.824 2.532 1.00 84.62 85 GLU A O 1
ATOM 710 N N . ASN A 1 86 ? -20.704 10.697 3.488 1.00 74.69 86 ASN A N 1
ATOM 711 C CA . ASN A 1 86 ? -21.320 11.973 3.862 1.00 74.69 86 ASN A CA 1
ATOM 712 C C . ASN A 1 86 ? -20.662 13.184 3.159 1.00 74.69 86 ASN A C 1
ATOM 714 O O . ASN A 1 86 ? -19.918 13.942 3.786 1.00 74.69 86 ASN A O 1
ATOM 718 N N . PRO A 1 87 ? -20.970 13.435 1.871 1.00 57.94 87 PRO A N 1
ATOM 719 C CA . PRO A 1 87 ? -20.305 14.462 1.058 1.00 57.94 87 PRO A CA 1
ATOM 720 C C . PRO A 1 87 ? -20.564 15.919 1.494 1.00 57.94 87 PRO A C 1
ATOM 722 O O . PRO A 1 87 ? -19.970 16.835 0.938 1.00 57.94 87 PRO A O 1
ATOM 725 N N . ARG A 1 88 ? -21.426 16.173 2.491 1.00 57.53 88 ARG A N 1
ATOM 726 C CA . ARG A 1 88 ? -21.868 17.528 2.878 1.00 57.53 88 ARG A CA 1
ATOM 727 C C . ARG A 1 88 ? -20.882 18.343 3.725 1.00 57.53 88 ARG A C 1
ATOM 729 O O . ARG A 1 88 ? -21.133 19.523 3.930 1.00 57.53 88 ARG A O 1
ATOM 736 N N . VAL A 1 89 ? -19.796 17.752 4.223 1.00 54.38 89 VAL A N 1
ATOM 737 C CA . VAL A 1 89 ? -18.824 18.459 5.089 1.00 54.38 89 VAL A CA 1
ATOM 738 C C . VAL A 1 89 ? -17.559 18.877 4.322 1.00 54.38 89 VAL A C 1
ATOM 740 O O . VAL A 1 89 ? -16.858 19.783 4.753 1.00 54.38 89 VAL A O 1
ATOM 743 N N . ALA A 1 90 ? -17.290 18.290 3.149 1.00 53.34 90 ALA A N 1
ATOM 744 C CA . ALA A 1 90 ? -16.082 18.576 2.364 1.00 53.34 90 ALA A CA 1
ATOM 745 C C . ALA A 1 90 ? -16.125 19.911 1.588 1.00 53.34 90 ALA A C 1
ATOM 747 O O . ALA A 1 90 ? -15.090 20.373 1.122 1.00 53.34 90 ALA A O 1
ATOM 748 N N . GLU A 1 91 ? -17.299 20.538 1.455 1.00 51.00 91 GLU A N 1
ATOM 749 C CA . GLU A 1 91 ? -17.486 21.817 0.742 1.00 51.00 91 GLU A CA 1
ATOM 750 C C . GLU A 1 91 ? -17.601 23.034 1.685 1.00 51.00 91 GLU A C 1
ATOM 752 O O . GLU A 1 91 ? -17.898 24.139 1.238 1.00 51.00 91 GLU A O 1
ATOM 757 N N . MET A 1 92 ? -17.375 22.855 2.992 1.00 48.00 92 MET A N 1
ATOM 758 C CA . MET A 1 92 ? -17.468 23.920 4.000 1.00 48.00 92 MET A CA 1
ATOM 759 C C . MET A 1 92 ? -16.168 24.077 4.804 1.00 48.00 92 MET A C 1
ATOM 761 O O . MET A 1 92 ? -16.197 24.084 6.031 1.00 48.00 92 MET A O 1
ATOM 765 N N . GLU A 1 93 ? -15.031 24.245 4.132 1.00 41.50 93 GLU A N 1
ATOM 766 C CA . GLU A 1 93 ? -13.904 24.983 4.719 1.00 41.50 93 GLU A CA 1
ATOM 767 C C . GLU A 1 93 ? -13.590 26.200 3.824 1.00 41.50 93 GLU A C 1
ATOM 769 O O . GLU A 1 93 ? -13.323 26.007 2.636 1.00 41.50 93 GLU A O 1
ATOM 774 N N . PRO A 1 94 ? -13.726 27.439 4.347 1.00 51.12 94 PRO A N 1
ATOM 775 C CA . PRO A 1 94 ? -13.450 28.685 3.625 1.00 51.12 94 PRO A CA 1
ATOM 776 C C . PRO A 1 94 ? -11.956 28.985 3.449 1.00 51.12 94 PRO A C 1
ATOM 778 O O . PRO A 1 94 ? -11.145 28.555 4.301 1.00 51.12 94 PRO A O 1
#

Foldseek 3Di:
DALQVLQVVLVHDVNCCVVPVDDPVVSVVCNVVVHDPPVVVLVSCQVCVLDPLCVRCPVCSVVCVVSNPPPVSVVVNVVVVVCVVDVVPVVPDD

Radius of gyration: 14.6 Å; Cα contacts (8 Å, |Δi|>4): 70; chains: 1; bounding box: 35×44×30 Å

pLDDT: mean 91.77, std 12.61, range [41.5, 98.12]

Sequence (94 aa):
MKVLEIFELMGGRPYIMRLTDLQAARLSLMATKNHIPSHWVRLFIALRPELDWTYLLDSDSPKFMEIRANSFIRDLRAQRMREAENPRVAEMEP

Organism: NCBI:txid1245441

Mean predicted aligned error: 5.18 Å

Solvent-accessible surface area (backbone atoms only — not comparable to full-atom values): 5494 Å² total; per-residue (Å²): 80,42,46,64,61,53,37,50,76,69,61,27,66,73,46,48,27,72,76,65,74,50,53,70,68,57,55,50,50,25,45,77,67,49,46,73,61,68,71,59,50,52,50,50,42,71,75,49,46,65,54,66,54,58,72,43,26,42,91,53,29,76,84,50,44,66,64,61,65,32,65,68,47,42,52,52,19,53,51,52,51,52,52,70,75,46,73,82,64,80,81,71,75,135

Secondary structure (DSSP, 8-state):
--HHHHHHHTTHHHHHHHHH---HHHHHHHHHTT---HHHHHHHHHH-TTS-HHHHHGGGGGGGHHHHH-HHHHHHHHHHHHHHH-TTSTT---